Protein AF-A0A5J4KIQ9-F1 (afdb_monomer_lite)

Structure (mmCIF, N/CA/C/O backbone):
data_AF-A0A5J4KIQ9-F1
#
_entry.id   AF-A0A5J4KIQ9-F1
#
loop_
_atom_site.group_PDB
_atom_site.id
_atom_site.type_symbol
_atom_site.label_atom_id
_atom_site.label_alt_id
_atom_site.label_comp_id
_atom_site.label_asym_id
_atom_site.label_entity_id
_atom_site.label_seq_id
_atom_site.pdbx_PDB_ins_code
_atom_site.Cartn_x
_atom_site.Cartn_y
_atom_site.Cartn_z
_atom_site.occupancy
_atom_site.B_iso_or_equiv
_atom_site.auth_seq_id
_atom_site.auth_comp_id
_atom_site.auth_asym_id
_atom_site.auth_atom_id
_atom_site.pdbx_PDB_model_num
ATOM 1 N N . MET A 1 1 ? -41.946 15.229 37.183 1.00 84.12 1 MET A N 1
ATOM 2 C CA . MET A 1 1 ? -40.620 15.189 36.494 1.00 84.12 1 MET A CA 1
ATOM 3 C C . MET A 1 1 ? -40.107 13.761 36.572 1.00 84.12 1 MET A C 1
ATOM 5 O O . MET A 1 1 ? -40.225 13.189 37.641 1.00 84.12 1 MET A O 1
ATOM 9 N N . LYS A 1 2 ? -39.546 13.168 35.511 1.00 91.12 2 LYS A N 1
ATOM 10 C CA . LYS A 1 2 ? -39.027 11.784 35.574 1.00 91.12 2 LYS A CA 1
ATOM 11 C C . LYS A 1 2 ? -37.637 11.713 36.216 1.00 91.12 2 LYS A C 1
ATOM 13 O O . LYS A 1 2 ? -36.861 12.665 36.116 1.00 91.12 2 LYS A O 1
ATOM 18 N N . CYS A 1 3 ? -37.327 10.590 36.864 1.00 92.12 3 CYS A N 1
ATOM 19 C CA . CYS A 1 3 ? -35.982 10.299 37.362 1.00 92.12 3 CYS A CA 1
ATOM 20 C C . CYS A 1 3 ? -34.958 10.337 36.213 1.00 92.12 3 CYS A C 1
ATOM 22 O O . CYS A 1 3 ? -35.217 9.820 35.131 1.00 92.12 3 CYS A O 1
ATOM 24 N N . GLN A 1 4 ? -33.776 10.921 36.439 1.00 93.25 4 GLN A N 1
ATOM 25 C CA . GLN A 1 4 ? -32.711 10.978 35.423 1.00 93.25 4 GLN A CA 1
ATOM 26 C C . GLN A 1 4 ? -31.968 9.647 35.215 1.00 93.25 4 GLN A C 1
ATOM 28 O O . GLN A 1 4 ? -31.085 9.571 34.362 1.00 93.25 4 GLN A O 1
ATOM 33 N N . TYR A 1 5 ? -32.272 8.607 35.994 1.00 93.88 5 TYR A N 1
ATOM 34 C CA . TYR A 1 5 ? -31.762 7.267 35.721 1.00 93.88 5 TYR A CA 1
ATOM 35 C C . TYR A 1 5 ? -32.645 6.600 34.660 1.00 93.88 5 TYR A C 1
ATOM 37 O O . TYR A 1 5 ? -33.825 6.376 34.910 1.00 93.88 5 TYR A O 1
ATOM 45 N N . SER A 1 6 ? -32.076 6.281 33.493 1.00 89.38 6 SER A 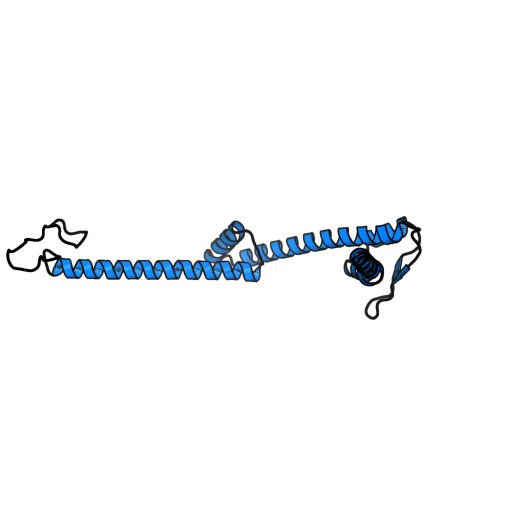N 1
ATOM 46 C CA . SER A 1 6 ? -32.811 5.829 32.298 1.00 89.38 6 SER A CA 1
ATOM 47 C C . SER A 1 6 ? -33.620 4.542 32.483 1.00 89.38 6 SER A C 1
ATOM 49 O O . SER A 1 6 ? -34.586 4.331 31.757 1.00 89.38 6 SER A O 1
ATOM 51 N N . LEU A 1 7 ? -33.254 3.701 33.454 1.00 91.88 7 LEU A N 1
ATOM 52 C CA . LEU A 1 7 ? -33.955 2.450 33.766 1.00 91.88 7 LEU A CA 1
ATOM 53 C C . LEU A 1 7 ? -34.985 2.596 34.898 1.00 91.88 7 LEU A C 1
ATOM 55 O O . LEU A 1 7 ? -35.633 1.619 35.263 1.00 91.88 7 LEU A O 1
ATOM 59 N N . CYS A 1 8 ? -35.143 3.790 35.479 1.00 92.88 8 CYS A N 1
ATOM 60 C CA . CYS A 1 8 ? -36.108 4.033 36.546 1.00 92.88 8 CYS A CA 1
ATOM 61 C C . CYS A 1 8 ? -37.388 4.673 35.987 1.00 92.88 8 CYS A C 1
ATOM 63 O O . CYS A 1 8 ? -37.329 5.808 35.508 1.00 92.88 8 CYS A O 1
ATOM 65 N N . PRO A 1 9 ? -38.553 4.008 36.090 1.00 92.06 9 PRO A N 1
ATOM 66 C CA . PRO A 1 9 ? -39.816 4.579 35.628 1.00 92.06 9 PRO A CA 1
ATOM 67 C C . PRO A 1 9 ? -40.387 5.632 36.592 1.00 92.06 9 PRO A C 1
ATOM 69 O O . PRO A 1 9 ? -41.329 6.333 36.231 1.00 92.06 9 PRO A O 1
ATOM 72 N N . ASN A 1 10 ? -39.836 5.752 37.806 1.00 93.25 10 ASN A N 1
ATOM 73 C CA . ASN A 1 10 ? -40.408 6.588 38.858 1.00 93.25 10 ASN A CA 1
ATOM 74 C 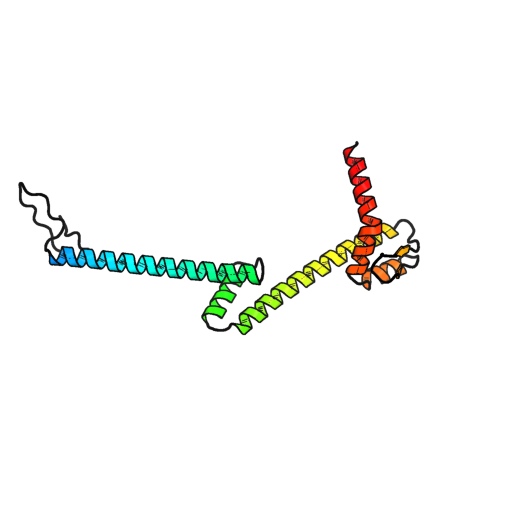C . ASN A 1 10 ? -40.282 8.084 38.556 1.00 93.25 10 ASN A C 1
ATOM 76 O O . ASN A 1 10 ? -39.281 8.575 38.016 1.00 93.25 10 ASN A O 1
ATOM 80 N N . GLU A 1 11 ? -41.285 8.830 39.006 1.00 90.19 11 GLU A N 1
ATOM 81 C CA . GLU A 1 11 ? -41.244 10.282 39.021 1.00 90.19 11 GLU A CA 1
ATOM 82 C C . GLU A 1 11 ? -40.505 10.814 40.251 1.00 90.19 11 GLU A C 1
ATOM 84 O O . GLU A 1 11 ? -40.380 10.160 41.286 1.00 90.19 11 GLU A O 1
ATOM 89 N N . VAL A 1 12 ? -39.962 12.016 40.112 1.00 89.75 12 VAL A N 1
ATOM 90 C CA . VAL A 1 12 ? -39.336 12.763 41.190 1.00 89.75 12 VAL A CA 1
ATOM 91 C C . VAL A 1 12 ? -40.358 13.734 41.756 1.00 89.75 12 VAL A C 1
ATOM 93 O O . VAL A 1 12 ? -40.835 14.623 41.045 1.00 89.75 12 VAL A O 1
ATOM 96 N N . GLU A 1 13 ? -40.658 13.570 43.040 1.00 85.25 13 GLU A N 1
ATOM 97 C CA . GLU A 1 13 ? -41.506 14.486 43.795 1.00 85.25 13 GLU A CA 1
ATOM 98 C C . GLU A 1 13 ? -40.849 15.869 43.905 1.00 85.25 13 GLU A C 1
ATOM 100 O O . GLU A 1 13 ? -39.661 16.001 44.224 1.00 85.25 13 GLU A O 1
ATOM 105 N N . ILE A 1 14 ? -41.633 16.913 43.633 1.00 82.44 14 ILE A N 1
ATOM 106 C CA . ILE A 1 14 ? -41.204 18.308 43.737 1.00 82.44 14 ILE A CA 1
ATOM 107 C C . ILE A 1 14 ? -41.793 18.872 45.028 1.00 82.44 14 ILE A C 1
ATOM 109 O O . ILE A 1 14 ? -42.986 19.150 45.101 1.00 82.44 14 ILE A O 1
ATOM 113 N N . GLN A 1 15 ? -40.953 19.051 46.045 1.00 80.12 15 GLN A N 1
ATOM 114 C CA . GLN A 1 15 ? -41.334 19.765 47.263 1.00 80.12 15 GLN A CA 1
ATOM 115 C C . GLN A 1 15 ? -41.171 21.277 47.044 1.00 80.12 15 GLN A C 1
ATOM 117 O O . GLN A 1 15 ? -40.107 21.739 46.621 1.00 80.12 15 GLN A O 1
ATOM 122 N N . SER A 1 16 ? -42.224 22.055 47.314 1.00 80.88 16 SER A N 1
ATOM 123 C CA . SER A 1 16 ? -42.223 23.516 47.169 1.00 80.88 16 SER A CA 1
ATOM 124 C C . SER A 1 16 ? -41.182 24.167 48.086 1.00 80.88 16 SER A C 1
ATOM 126 O O . SER A 1 16 ? -41.120 23.841 49.267 1.00 80.88 16 SER A O 1
ATOM 128 N N . GLY A 1 17 ? -40.382 25.096 47.556 1.00 85.62 17 GLY A N 1
ATOM 129 C CA . GLY A 1 17 ? -39.335 25.799 48.315 1.00 85.62 17 GLY A CA 1
ATOM 130 C C . GLY A 1 17 ? -37.965 25.105 48.340 1.00 85.62 17 GLY A C 1
ATOM 131 O O . GLY A 1 17 ? -36.999 25.698 48.813 1.00 85.62 17 GLY A O 1
ATOM 132 N N . HIS A 1 18 ? -37.839 23.898 47.774 1.00 82.50 18 HIS A N 1
ATOM 133 C CA . HIS A 1 18 ? -36.568 23.177 47.660 1.00 82.50 18 HIS A CA 1
ATOM 134 C C . HIS A 1 18 ? -36.108 23.033 46.204 1.00 82.50 18 HIS A C 1
ATOM 136 O O . HIS A 1 18 ? -36.903 23.031 45.264 1.00 82.50 18 HIS A O 1
ATOM 142 N N . ARG A 1 19 ? -34.791 22.876 46.001 1.00 84.88 19 ARG A N 1
ATOM 143 C CA . ARG A 1 19 ? -34.229 22.566 44.678 1.00 84.88 19 ARG A CA 1
ATOM 144 C C . ARG A 1 19 ? -34.808 21.229 44.182 1.00 84.88 19 ARG A C 1
ATOM 146 O O . ARG A 1 19 ? -34.673 20.235 44.899 1.00 84.88 19 ARG A O 1
ATOM 153 N N . PRO A 1 20 ? -35.353 21.158 42.951 1.00 85.44 20 PRO A N 1
ATOM 154 C CA . PRO A 1 20 ? -35.857 19.908 42.394 1.00 85.44 20 PRO A CA 1
ATOM 155 C C . PRO A 1 20 ? -34.779 18.821 42.408 1.00 85.44 20 PRO A C 1
ATOM 157 O O . PRO A 1 20 ? -33.650 19.034 41.943 1.00 85.44 20 PRO A O 1
ATOM 160 N N . ARG A 1 21 ? -35.112 17.646 42.948 1.00 88.81 21 ARG A N 1
ATOM 161 C CA . ARG A 1 21 ? -34.210 16.491 42.913 1.00 88.81 21 ARG A CA 1
ATOM 162 C C . ARG A 1 21 ? -34.118 15.978 41.472 1.00 88.81 21 ARG A C 1
ATOM 164 O O . ARG A 1 21 ? -35.055 16.076 40.691 1.00 88.81 21 ARG A O 1
ATOM 171 N N . LYS A 1 22 ? -32.958 15.429 41.110 1.00 92.31 22 LYS A N 1
ATOM 172 C CA . LYS A 1 22 ? -32.730 14.814 39.788 1.00 92.31 22 LYS A CA 1
ATOM 173 C C . LYS A 1 22 ? -33.046 13.314 39.766 1.00 92.31 22 LYS A C 1
ATOM 175 O O . LYS A 1 22 ? -33.244 12.740 38.702 1.00 92.31 22 LYS A O 1
ATOM 180 N N . TYR A 1 23 ? -33.077 12.682 40.938 1.00 94.75 23 TYR A N 1
ATOM 181 C CA . TYR A 1 23 ? -33.264 11.243 41.104 1.00 94.75 23 TYR A CA 1
ATOM 182 C C . TYR A 1 23 ? -34.272 10.986 42.221 1.00 94.75 23 TYR A C 1
ATOM 184 O O . TYR A 1 23 ? -34.278 11.721 43.212 1.00 94.75 23 TYR A O 1
ATOM 192 N N . CYS A 1 24 ? -35.084 9.939 42.076 1.00 92.00 24 CYS A N 1
ATOM 193 C CA . CYS A 1 24 ? -36.079 9.555 43.080 1.00 92.00 24 CYS A CA 1
ATOM 194 C C . CYS A 1 24 ? -35.443 8.940 44.344 1.00 92.00 24 CYS A C 1
ATOM 196 O O . CYS A 1 24 ? -36.022 9.013 45.420 1.00 92.00 24 CYS A O 1
ATOM 198 N N . SER A 1 25 ? -34.235 8.369 44.245 1.00 93.25 25 SER A N 1
ATOM 199 C CA . SER A 1 25 ? -33.499 7.782 45.375 1.00 93.25 25 SER A CA 1
ATOM 200 C C . SER A 1 25 ? -31.982 7.925 45.219 1.00 93.25 25 SER A C 1
ATOM 202 O O . SER A 1 25 ? -31.480 8.176 44.118 1.00 93.25 25 SER A O 1
ATOM 204 N N . ASP A 1 26 ? -31.237 7.748 46.317 1.00 94.69 26 ASP A N 1
ATOM 205 C CA . ASP A 1 26 ? -29.767 7.723 46.266 1.00 94.69 26 ASP A CA 1
ATOM 206 C C . ASP A 1 26 ? -29.250 6.514 45.466 1.00 94.69 26 ASP A C 1
ATOM 208 O O . ASP A 1 26 ? -28.321 6.647 44.676 1.00 94.69 26 ASP A O 1
ATOM 212 N N . SER A 1 27 ? -29.944 5.373 45.530 1.00 94.38 27 SER A N 1
ATOM 213 C CA . SER A 1 27 ? -29.659 4.217 44.669 1.00 94.38 27 SER A CA 1
ATOM 214 C C . SER A 1 27 ? -29.757 4.567 43.175 1.00 94.38 27 SER A C 1
ATOM 216 O O . SER A 1 27 ? -28.847 4.248 42.411 1.00 94.38 27 SER A O 1
ATOM 218 N N . CYS A 1 28 ? -30.785 5.317 42.750 1.00 94.50 28 CYS A N 1
ATOM 219 C CA . CYS A 1 28 ? -30.891 5.786 41.360 1.00 94.50 28 CYS A CA 1
ATOM 220 C C . CYS A 1 28 ? -29.755 6.740 40.970 1.00 94.50 28 CYS A C 1
ATOM 222 O O . CYS A 1 28 ? -29.285 6.697 39.835 1.00 94.50 28 CYS A O 1
ATOM 224 N N . LYS A 1 29 ? -29.287 7.582 41.899 1.00 94.69 29 LYS A N 1
ATOM 225 C CA . LYS A 1 29 ? -28.127 8.458 41.677 1.00 94.69 29 LYS A CA 1
ATOM 226 C C . LYS A 1 29 ? -26.845 7.640 41.479 1.00 94.69 29 LYS A C 1
ATOM 228 O O . LYS A 1 29 ? -26.102 7.918 40.539 1.00 94.69 29 LYS A O 1
ATOM 233 N N . GLN A 1 30 ? -26.602 6.638 42.326 1.00 95.56 30 GLN A N 1
ATOM 234 C CA . GLN A 1 30 ? -25.429 5.760 42.235 1.00 95.56 30 GLN A CA 1
ATOM 235 C C . GLN A 1 30 ? -25.455 4.903 40.964 1.00 95.56 30 GLN A C 1
ATOM 237 O O . GLN A 1 30 ? -24.453 4.823 40.259 1.00 95.56 30 GLN A O 1
ATOM 242 N N . ASN A 1 31 ? -26.606 4.325 40.612 1.00 95.38 31 ASN A N 1
ATOM 243 C CA . ASN A 1 31 ? -26.741 3.521 39.397 1.00 95.38 31 ASN A CA 1
ATOM 244 C C . ASN A 1 31 ? -26.601 4.368 38.128 1.00 95.38 31 ASN A C 1
ATOM 246 O O . ASN A 1 31 ? -25.927 3.950 37.192 1.00 95.38 31 ASN A O 1
ATOM 250 N N . ALA A 1 32 ? -27.164 5.581 38.103 1.00 93.94 32 ALA A N 1
ATOM 251 C CA . ALA A 1 32 ? -26.955 6.506 36.991 1.00 93.94 32 ALA A CA 1
ATOM 252 C C . ALA A 1 32 ? -25.484 6.923 36.854 1.00 93.94 32 ALA A C 1
ATOM 254 O O . ALA A 1 32 ? -25.008 7.111 35.738 1.00 93.94 32 ALA A O 1
ATOM 255 N N . TYR A 1 33 ? -24.764 7.072 37.968 1.00 94.38 33 TYR A N 1
ATOM 256 C CA . TYR A 1 33 ? -23.330 7.344 37.948 1.00 94.38 33 TYR A CA 1
ATOM 257 C C . TYR A 1 33 ? -22.532 6.152 37.401 1.00 94.38 33 TYR A C 1
ATOM 259 O O . TYR A 1 33 ? -21.745 6.339 36.478 1.00 94.38 33 TYR A O 1
ATOM 267 N N . ARG A 1 34 ? -22.792 4.928 37.885 1.00 94.81 34 ARG A N 1
ATOM 268 C CA . ARG A 1 34 ? -22.160 3.696 37.373 1.00 94.81 34 ARG A CA 1
ATOM 269 C C . ARG A 1 34 ? -22.410 3.500 35.881 1.00 94.81 34 ARG A C 1
ATOM 271 O O . ARG A 1 34 ? -21.459 3.334 35.138 1.00 94.81 34 ARG A O 1
ATOM 278 N N . ALA A 1 35 ? -23.652 3.666 35.426 1.00 94.06 35 ALA A N 1
ATOM 279 C CA . ALA A 1 35 ? -23.992 3.553 34.009 1.00 94.06 35 ALA A CA 1
ATOM 280 C C . ALA A 1 35 ? -23.218 4.548 33.126 1.00 94.06 35 ALA A C 1
ATOM 282 O O . ALA A 1 35 ? -22.847 4.213 32.006 1.00 94.06 35 ALA A O 1
ATOM 283 N N . ARG A 1 36 ? -22.942 5.766 33.619 1.00 93.56 36 ARG A N 1
ATOM 284 C CA . ARG A 1 36 ? -22.095 6.732 32.896 1.00 93.56 36 ARG A CA 1
ATOM 285 C C . ARG A 1 36 ? -20.632 6.314 32.865 1.00 93.56 36 ARG A C 1
ATOM 287 O O . ARG A 1 36 ? -19.980 6.555 31.858 1.00 93.56 36 ARG A O 1
ATOM 294 N N . LEU A 1 37 ? -20.120 5.735 33.950 1.00 95.38 37 LEU A N 1
ATOM 295 C CA . LEU A 1 37 ? -18.754 5.217 33.982 1.00 95.38 37 LEU A CA 1
ATOM 296 C C . LEU A 1 37 ? -18.592 4.028 33.034 1.00 95.38 37 LEU A C 1
ATOM 298 O O . LEU A 1 37 ? -17.638 4.009 32.266 1.00 95.38 37 LEU A O 1
ATOM 302 N N . ASP A 1 38 ? -19.544 3.096 33.037 1.00 95.25 38 ASP A N 1
ATOM 303 C CA . ASP A 1 38 ? -19.535 1.936 32.142 1.00 95.25 38 ASP A CA 1
ATOM 304 C C . ASP A 1 38 ? -19.639 2.375 30.675 1.00 95.25 38 ASP A C 1
ATOM 306 O O . ASP A 1 38 ? -18.919 1.875 29.814 1.00 95.25 38 ASP A O 1
ATOM 310 N N . GLU A 1 39 ? -20.495 3.356 30.375 1.00 94.19 39 GLU A N 1
ATOM 311 C CA . GLU A 1 39 ? -20.591 3.942 29.037 1.00 94.19 39 GLU A CA 1
ATOM 312 C C . GLU A 1 39 ? -19.286 4.626 28.614 1.00 94.19 39 GLU A C 1
ATOM 314 O O . GLU A 1 39 ? -18.789 4.371 27.520 1.00 94.19 39 GLU A O 1
ATOM 319 N N . ALA A 1 40 ? -18.690 5.442 29.488 1.00 95.00 40 ALA A N 1
ATOM 320 C CA . ALA A 1 40 ? -17.415 6.095 29.210 1.00 95.00 40 ALA A CA 1
ATOM 321 C C . ALA A 1 40 ? -16.283 5.076 28.993 1.00 95.00 40 ALA A C 1
ATOM 323 O O . ALA A 1 40 ? -15.456 5.261 28.101 1.00 95.00 40 ALA A O 1
ATOM 324 N N . ALA A 1 41 ? -16.265 3.983 29.762 1.00 95.69 41 ALA A N 1
ATOM 325 C CA . ALA A 1 41 ? -15.301 2.901 29.596 1.00 95.69 41 ALA A CA 1
ATOM 326 C C . ALA A 1 41 ? -15.465 2.198 28.239 1.00 95.69 41 ALA A C 1
ATOM 328 O O . ALA A 1 41 ? -14.480 2.030 27.523 1.00 95.69 41 ALA A O 1
ATOM 329 N N . ARG A 1 42 ? -16.704 1.869 27.838 1.00 95.44 42 ARG A N 1
ATOM 330 C CA . ARG A 1 42 ? -16.995 1.278 26.519 1.00 95.44 42 ARG A CA 1
ATOM 331 C C . ARG A 1 42 ? -16.590 2.197 25.370 1.00 95.44 42 ARG A C 1
ATOM 333 O O . ARG A 1 42 ? -15.997 1.737 24.399 1.00 95.44 42 ARG A O 1
ATOM 340 N N . GLN A 1 43 ? -16.861 3.495 25.488 1.00 95.69 43 GLN A N 1
ATOM 341 C CA . GLN A 1 43 ? -16.455 4.480 24.483 1.00 95.69 43 GLN A CA 1
ATOM 342 C C . GLN A 1 43 ? -14.930 4.601 24.384 1.00 95.69 43 GLN A C 1
ATOM 344 O O . GLN A 1 43 ? -14.390 4.648 23.280 1.00 95.69 43 GLN A O 1
ATOM 349 N N . ALA A 1 44 ? -14.222 4.607 25.516 1.00 96.19 44 ALA A N 1
ATOM 350 C CA . ALA A 1 44 ? -12.762 4.630 25.526 1.00 96.19 44 ALA A CA 1
ATOM 351 C C . ALA A 1 44 ? -12.161 3.364 24.889 1.00 96.19 44 ALA A C 1
ATOM 353 O O . ALA A 1 44 ? -11.209 3.458 24.114 1.00 96.19 44 ALA A O 1
ATOM 354 N N . GLU A 1 45 ? -12.732 2.191 25.171 1.00 96.12 45 GLU A N 1
ATOM 355 C CA . GLU A 1 45 ? -12.306 0.923 24.573 1.00 96.12 45 GLU A CA 1
ATOM 356 C C . GLU A 1 45 ? -12.548 0.887 23.057 1.00 96.12 45 GLU A C 1
ATOM 358 O O . GLU A 1 45 ? -11.668 0.474 22.298 1.00 96.12 45 GLU A O 1
ATOM 363 N N . GLU A 1 46 ? -13.708 1.368 22.605 1.00 96.19 46 GLU A N 1
ATOM 364 C CA . GLU A 1 46 ? -14.053 1.478 21.188 1.00 96.19 46 GLU A CA 1
ATOM 365 C C . GLU A 1 46 ? -13.063 2.379 20.439 1.00 96.19 46 GLU A C 1
ATOM 367 O O . GLU A 1 46 ? -12.506 1.978 19.416 1.00 96.19 46 GLU A O 1
ATOM 372 N N . LEU A 1 47 ? -12.775 3.564 20.985 1.00 96.31 47 LEU A N 1
ATOM 373 C CA . LEU A 1 47 ? -11.798 4.491 20.411 1.00 96.31 47 LEU A CA 1
ATOM 374 C C . LEU A 1 47 ? -10.397 3.870 20.352 1.00 96.31 47 LEU A C 1
ATOM 376 O O . LEU A 1 47 ? -9.714 3.979 19.333 1.00 96.31 47 LEU A O 1
ATOM 380 N N . ALA A 1 48 ? -9.981 3.167 21.408 1.00 96.56 48 ALA A N 1
ATOM 381 C CA . ALA A 1 48 ? -8.705 2.459 21.422 1.00 96.56 48 ALA A CA 1
ATOM 382 C C . ALA A 1 48 ? -8.658 1.332 20.375 1.00 96.56 48 ALA A C 1
ATOM 384 O O . ALA A 1 48 ? -7.619 1.105 19.752 1.00 96.56 48 ALA A O 1
ATOM 385 N N . ARG A 1 49 ? -9.772 0.621 20.145 1.00 95.25 49 ARG A N 1
ATOM 386 C CA . ARG A 1 49 ? -9.867 -0.404 19.095 1.00 95.25 49 ARG A CA 1
ATOM 387 C C . ARG A 1 49 ? -9.732 0.210 17.704 1.00 95.25 49 ARG A C 1
ATOM 389 O O . ARG A 1 49 ? -8.912 -0.274 16.926 1.00 95.25 49 ARG A O 1
ATOM 396 N N . GLN A 1 50 ? -10.462 1.288 17.431 1.00 95.88 50 GLN A N 1
ATOM 397 C CA . GLN A 1 50 ? -10.408 1.997 16.150 1.00 95.88 50 GLN A CA 1
ATOM 398 C C . GLN A 1 50 ? -9.016 2.566 15.863 1.00 95.88 50 GLN A C 1
ATOM 400 O O . GLN A 1 50 ? -8.541 2.500 14.730 1.00 95.88 50 GLN A O 1
ATOM 405 N N . GLU A 1 51 ? -8.331 3.087 16.881 1.00 96.62 51 GLU A N 1
ATOM 406 C CA . GLU A 1 51 ? -6.971 3.597 16.721 1.00 96.62 51 GLU A CA 1
ATOM 407 C C . GLU A 1 51 ? -5.977 2.473 16.398 1.00 96.62 51 GLU A C 1
ATOM 409 O O . GLU A 1 51 ? -5.186 2.602 15.464 1.00 96.62 51 GLU A O 1
ATOM 414 N N . ARG A 1 52 ? -6.062 1.325 17.086 1.00 95.75 52 ARG A N 1
ATOM 415 C CA . ARG A 1 52 ? -5.229 0.150 16.765 1.00 95.75 52 ARG A CA 1
ATOM 416 C C . ARG A 1 52 ? -5.466 -0.356 15.346 1.00 95.75 52 ARG A C 1
ATOM 418 O O . ARG A 1 52 ? -4.516 -0.693 14.643 1.00 95.75 52 ARG A O 1
ATOM 425 N N . GLU A 1 53 ? -6.722 -0.407 14.919 1.00 96.06 53 GLU A N 1
ATOM 426 C CA . GLU A 1 53 ? -7.088 -0.787 13.557 1.00 96.06 53 GLU A CA 1
ATOM 427 C C . GLU A 1 53 ? -6.507 0.190 12.527 1.00 96.06 53 GLU A C 1
ATOM 429 O O . GLU A 1 53 ? -5.876 -0.233 11.555 1.00 96.06 53 GLU A O 1
ATOM 434 N N . ARG A 1 54 ? -6.645 1.498 12.767 1.00 95.88 54 ARG A N 1
ATOM 435 C CA . ARG A 1 54 ? -6.075 2.545 11.913 1.00 95.88 54 ARG A CA 1
ATOM 436 C C . ARG A 1 54 ? -4.561 2.403 11.787 1.00 95.88 54 ARG A C 1
ATOM 438 O O . ARG A 1 54 ? -4.046 2.446 10.671 1.00 95.88 54 ARG A O 1
ATOM 445 N N . GLN A 1 55 ? -3.862 2.199 12.901 1.00 96.62 55 GLN A N 1
ATOM 446 C CA . GLN A 1 55 ? -2.410 2.012 12.924 1.00 96.62 55 GLN A CA 1
ATOM 447 C C . GLN A 1 55 ? -1.986 0.748 12.172 1.00 96.62 55 GLN A C 1
ATOM 449 O O . GLN A 1 55 ? -1.062 0.796 11.362 1.00 96.62 55 GLN A O 1
ATOM 454 N N . ALA A 1 56 ? -2.693 -0.369 12.364 1.00 95.56 56 ALA A N 1
ATOM 455 C CA . ALA A 1 56 ? -2.411 -1.612 11.650 1.00 95.56 56 ALA A CA 1
ATOM 456 C C . ALA A 1 56 ? -2.592 -1.464 10.130 1.00 95.56 56 ALA A C 1
ATOM 458 O O . ALA A 1 56 ? -1.758 -1.935 9.357 1.00 95.56 56 ALA A O 1
ATOM 459 N N . LYS A 1 57 ? -3.648 -0.771 9.689 1.00 96.44 57 LYS A N 1
ATOM 460 C CA . LYS A 1 57 ? -3.877 -0.472 8.267 1.00 96.44 57 LYS A CA 1
ATOM 461 C C . LYS A 1 57 ? -2.836 0.501 7.708 1.00 96.44 57 LYS A C 1
ATOM 463 O O . LYS A 1 57 ? -2.394 0.331 6.576 1.00 96.44 57 LYS A O 1
ATOM 468 N N . ALA A 1 58 ? -2.422 1.502 8.487 1.00 95.81 58 ALA A N 1
ATOM 469 C CA . ALA A 1 58 ? -1.361 2.430 8.096 1.00 95.81 58 ALA A CA 1
ATOM 470 C C . ALA A 1 58 ? -0.017 1.712 7.910 1.00 95.81 58 ALA A C 1
ATOM 472 O O . ALA A 1 58 ? 0.669 1.957 6.923 1.00 95.81 58 ALA A O 1
ATOM 473 N N . PHE A 1 59 ? 0.309 0.769 8.795 1.00 96.00 59 PHE A N 1
ATOM 474 C CA . PHE A 1 59 ? 1.495 -0.071 8.663 1.00 96.00 59 PHE A CA 1
ATOM 475 C C . PHE A 1 59 ? 1.490 -0.873 7.351 1.00 96.00 59 PHE A C 1
ATOM 477 O O . PHE A 1 59 ? 2.484 -0.868 6.635 1.00 96.00 59 PHE A O 1
ATOM 484 N N . LEU A 1 60 ? 0.360 -1.489 6.979 1.00 96.75 60 LEU A N 1
ATOM 485 C CA . LEU A 1 60 ? 0.245 -2.224 5.708 1.00 96.75 60 LEU A CA 1
ATOM 486 C C . LEU A 1 60 ? 0.472 -1.323 4.482 1.00 96.75 60 LEU A C 1
ATOM 488 O O . LEU A 1 60 ? 1.097 -1.755 3.516 1.00 96.75 60 LEU A O 1
ATOM 492 N N . ARG A 1 61 ? -0.002 -0.070 4.522 1.00 95.81 61 ARG A N 1
ATOM 493 C CA . ARG A 1 61 ? 0.260 0.918 3.459 1.00 95.81 61 ARG A CA 1
ATOM 494 C C . ARG A 1 61 ? 1.721 1.346 3.408 1.00 95.81 61 ARG A C 1
ATOM 496 O O . ARG A 1 61 ? 2.257 1.593 2.337 1.00 95.81 61 ARG A O 1
ATOM 503 N N . GLN A 1 62 ? 2.367 1.463 4.561 1.00 95.62 62 GLN A N 1
ATOM 504 C CA . GLN A 1 62 ? 3.786 1.790 4.608 1.00 95.62 62 GLN A CA 1
ATOM 505 C C . GLN A 1 62 ? 4.636 0.649 4.037 1.00 95.62 62 GLN A C 1
ATOM 507 O O . GLN A 1 62 ? 5.604 0.910 3.332 1.00 95.62 62 GLN A O 1
ATOM 512 N N . GLU A 1 63 ? 4.275 -0.599 4.333 1.00 96.06 63 GLU A N 1
ATOM 513 C CA . GLU A 1 63 ? 5.045 -1.779 3.934 1.00 96.06 63 GLU A CA 1
ATOM 514 C C . GLU A 1 63 ? 4.878 -2.120 2.446 1.00 96.06 63 GLU A C 1
ATOM 516 O O . GLU A 1 63 ? 5.864 -2.387 1.766 1.00 96.06 63 GLU A O 1
ATOM 521 N N . TYR A 1 64 ? 3.648 -2.077 1.924 1.00 95.44 64 TYR A N 1
ATOM 522 C CA . TYR A 1 64 ? 3.332 -2.511 0.553 1.00 95.44 64 TYR A CA 1
ATOM 523 C C . TYR A 1 64 ? 2.972 -1.355 -0.396 1.00 95.44 64 TYR A C 1
ATOM 525 O O . TYR A 1 64 ? 2.529 -1.573 -1.527 1.00 95.44 64 TYR A O 1
ATOM 533 N N . GLY A 1 65 ? 3.156 -0.115 0.058 1.00 92.12 65 GLY A N 1
ATOM 534 C CA . GLY A 1 65 ? 2.848 1.097 -0.692 1.00 92.12 65 GLY A CA 1
ATOM 535 C C . GLY A 1 65 ? 1.354 1.424 -0.751 1.00 92.12 65 GLY A C 1
ATOM 536 O O . GLY A 1 65 ? 0.537 0.961 0.049 1.00 92.12 65 GLY A O 1
ATOM 537 N N . ASP A 1 66 ? 0.984 2.260 -1.722 1.00 89.69 66 ASP A N 1
ATOM 538 C CA . ASP A 1 66 ? -0.379 2.786 -1.839 1.00 89.69 66 ASP A CA 1
ATOM 539 C C . ASP A 1 66 ? -1.332 1.746 -2.454 1.00 89.69 66 ASP A C 1
ATOM 541 O O . ASP A 1 66 ? -1.593 1.708 -3.662 1.00 89.69 66 ASP A O 1
ATOM 545 N N . LEU A 1 67 ? -1.750 0.784 -1.637 1.00 92.94 67 LEU A N 1
ATOM 546 C CA . LEU A 1 67 ? -2.727 -0.239 -1.997 1.00 92.94 67 LEU A CA 1
ATOM 547 C C . LEU A 1 67 ? -4.152 0.326 -1.954 1.00 92.94 67 LEU A C 1
ATOM 549 O O . LEU A 1 67 ? -4.468 1.219 -1.166 1.00 92.94 67 LEU A O 1
ATOM 553 N N . LEU A 1 68 ? -5.039 -0.257 -2.765 1.00 94.31 68 LEU A N 1
ATOM 554 C CA . LEU A 1 68 ? -6.457 0.097 -2.748 1.00 94.31 68 LEU A CA 1
ATOM 555 C C . LEU A 1 68 ? -7.063 -0.147 -1.351 1.00 94.31 68 LEU A C 1
ATOM 557 O O . LEU A 1 68 ? -6.665 -1.105 -0.676 1.00 94.31 68 LEU A O 1
ATOM 561 N N . PRO A 1 69 ? -8.048 0.665 -0.919 1.00 95.00 69 PRO A N 1
ATOM 562 C CA . PRO A 1 69 ? -8.679 0.517 0.393 1.00 95.00 69 PRO A CA 1
ATOM 563 C C . PRO A 1 69 ? -9.185 -0.903 0.674 1.00 95.00 69 PRO A C 1
ATOM 565 O O . PRO A 1 69 ? -8.897 -1.447 1.738 1.00 95.00 69 PRO A O 1
ATOM 568 N N . ASP A 1 70 ? -9.842 -1.529 -0.303 1.00 96.62 70 ASP A N 1
ATOM 569 C CA . ASP A 1 70 ? -10.397 -2.881 -0.167 1.00 96.62 70 ASP A CA 1
ATOM 570 C C . ASP A 1 70 ? -9.304 -3.949 -0.026 1.00 96.62 70 ASP A C 1
ATOM 572 O O . ASP A 1 70 ? -9.458 -4.924 0.708 1.00 96.62 70 ASP A O 1
ATOM 576 N N . THR A 1 71 ? -8.156 -3.753 -0.681 1.00 96.06 71 THR A N 1
ATOM 577 C CA . THR A 1 71 ? -6.998 -4.643 -0.534 1.00 96.06 71 THR A CA 1
ATOM 578 C C . THR A 1 71 ? -6.404 -4.532 0.866 1.00 96.06 71 THR A C 1
ATOM 580 O O . THR A 1 71 ? -6.096 -5.549 1.481 1.00 96.06 71 THR A O 1
ATOM 583 N N . ILE A 1 72 ? -6.278 -3.314 1.401 1.00 97.50 72 ILE A N 1
ATOM 584 C CA . ILE A 1 72 ? -5.817 -3.100 2.780 1.00 97.50 72 ILE A CA 1
ATOM 585 C C . ILE A 1 72 ? -6.775 -3.743 3.782 1.00 97.50 72 ILE A C 1
ATOM 587 O O . ILE A 1 72 ? -6.317 -4.353 4.747 1.00 97.50 72 ILE A O 1
ATOM 591 N N . GLU A 1 73 ? -8.083 -3.638 3.548 1.00 97.38 73 GLU A N 1
ATOM 592 C CA . GLU A 1 73 ? -9.095 -4.269 4.392 1.00 97.38 73 GLU A CA 1
ATOM 593 C C . GLU A 1 73 ? -8.951 -5.794 4.403 1.00 97.38 73 GLU A C 1
ATOM 595 O O . GLU A 1 73 ? -8.856 -6.400 5.472 1.00 97.38 73 GLU A O 1
ATOM 600 N N . LEU A 1 74 ? -8.832 -6.412 3.226 1.00 97.44 74 LEU A N 1
ATOM 601 C CA . LEU A 1 74 ? -8.609 -7.851 3.099 1.00 97.44 74 LEU A CA 1
ATOM 602 C C . LEU A 1 74 ? -7.336 -8.298 3.835 1.00 97.44 74 LEU A C 1
ATOM 604 O O . LEU A 1 74 ? -7.368 -9.246 4.621 1.00 97.44 74 LEU A O 1
ATOM 608 N N . LEU A 1 75 ? -6.212 -7.610 3.610 1.00 97.56 75 LEU A N 1
ATOM 609 C CA . LEU A 1 75 ? -4.938 -7.936 4.259 1.00 97.56 75 LEU A CA 1
ATOM 610 C C . LEU A 1 75 ? -5.014 -7.759 5.780 1.00 97.56 75 LEU A C 1
ATOM 612 O O . LEU A 1 75 ? -4.465 -8.572 6.528 1.00 97.56 75 LEU A O 1
ATOM 616 N N . TYR A 1 76 ? -5.721 -6.731 6.250 1.00 97.50 76 TYR A N 1
ATOM 617 C CA . TYR A 1 76 ? -5.971 -6.518 7.670 1.00 97.50 76 TYR A CA 1
ATOM 618 C C . TYR A 1 76 ? -6.764 -7.684 8.278 1.00 97.50 76 TYR A C 1
ATOM 620 O O . TYR A 1 76 ? -6.319 -8.257 9.274 1.00 97.50 76 TYR A O 1
ATOM 628 N N . GLN A 1 77 ? -7.873 -8.098 7.659 1.00 97.62 77 GLN A N 1
ATOM 629 C CA . GLN A 1 77 ? -8.703 -9.214 8.135 1.00 97.62 77 GLN A CA 1
ATOM 630 C C . GLN A 1 77 ? -7.942 -10.548 8.150 1.00 97.62 77 GLN A C 1
ATOM 632 O O . GLN A 1 77 ? -8.023 -11.309 9.121 1.00 97.62 77 GLN A O 1
ATOM 637 N N . LEU A 1 78 ? -7.139 -10.814 7.115 1.00 97.44 78 LEU A N 1
ATOM 638 C CA . LEU A 1 78 ? -6.273 -11.995 7.055 1.00 97.44 78 LEU A CA 1
ATOM 639 C C . LEU A 1 78 ? -5.241 -11.994 8.187 1.00 97.44 78 LEU A C 1
ATOM 641 O O . LEU A 1 78 ? -5.020 -13.023 8.829 1.00 97.44 78 LEU A O 1
ATOM 645 N N . ARG A 1 79 ? -4.645 -10.833 8.482 1.00 96.50 79 ARG A N 1
ATOM 646 C CA . ARG A 1 79 ? -3.693 -10.678 9.585 1.00 96.50 79 ARG A CA 1
ATOM 647 C C . ARG A 1 79 ? -4.357 -10.887 10.946 1.00 96.50 79 ARG A C 1
ATOM 649 O O . ARG A 1 79 ? -3.785 -11.583 11.780 1.00 96.50 79 ARG A O 1
ATOM 656 N N . GLN A 1 80 ? -5.562 -10.346 11.156 1.00 96.12 80 GLN A N 1
ATOM 657 C CA . GLN A 1 80 ? -6.346 -10.575 12.381 1.00 96.12 80 GLN A CA 1
ATOM 658 C C . GLN A 1 80 ? -6.689 -12.060 12.577 1.00 96.12 80 GLN A C 1
ATOM 660 O O . GLN A 1 80 ? -6.722 -12.540 13.705 1.00 96.12 80 GLN A O 1
ATOM 665 N N . SER A 1 81 ? -6.868 -12.801 11.481 1.00 97.06 81 SER A N 1
ATOM 666 C CA . SER A 1 81 ? -7.121 -14.250 11.491 1.00 97.06 81 SER A CA 1
ATOM 667 C C . SER A 1 81 ? -5.852 -15.101 11.675 1.00 97.06 81 SER A C 1
ATOM 669 O O . SER A 1 81 ? -5.926 -16.326 11.709 1.00 97.06 81 SER A O 1
ATOM 671 N N . GLY A 1 82 ? -4.674 -14.474 11.793 1.00 96.75 82 GLY A N 1
ATOM 672 C CA . GLY A 1 82 ? -3.391 -15.152 12.001 1.00 96.75 82 GLY A CA 1
ATOM 673 C C . GLY A 1 82 ? -2.657 -15.569 10.720 1.00 96.75 82 GLY A C 1
ATOM 674 O O . GLY A 1 82 ? -1.619 -16.226 10.796 1.00 96.75 82 GLY A O 1
ATOM 675 N N . HIS A 1 83 ? -3.132 -15.175 9.535 1.00 97.69 83 HIS A N 1
ATOM 676 C CA . HIS A 1 83 ? -2.544 -15.561 8.246 1.00 97.69 83 HIS A CA 1
ATOM 677 C C . HIS A 1 83 ? -1.382 -14.649 7.807 1.00 97.69 83 HIS A C 1
ATOM 679 O O . HIS A 1 83 ? -1.379 -14.112 6.700 1.00 97.69 83 HIS A O 1
ATOM 685 N N . TYR A 1 84 ? -0.365 -14.484 8.657 1.00 96.12 84 TYR A N 1
ATOM 686 C CA . TYR A 1 84 ? 0.753 -13.555 8.418 1.00 96.12 84 TYR A CA 1
ATOM 687 C C . TYR A 1 84 ? 1.539 -13.841 7.125 1.00 96.12 84 TYR A C 1
ATOM 689 O O . TYR A 1 84 ? 1.783 -12.927 6.340 1.00 96.12 84 TYR A O 1
ATOM 697 N N . ASN A 1 85 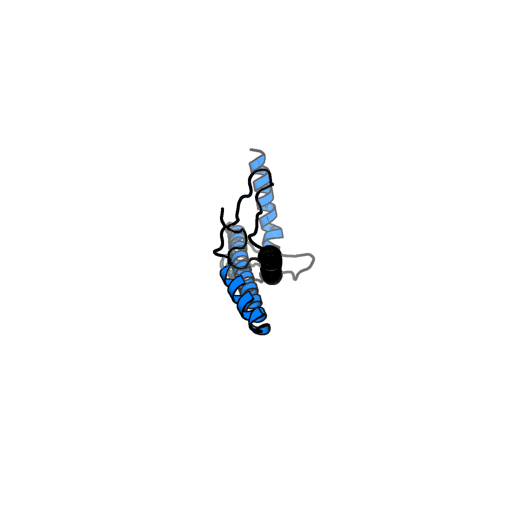? 1.879 -15.106 6.859 1.00 97.31 85 ASN A N 1
ATOM 698 C CA . ASN A 1 85 ? 2.655 -15.486 5.668 1.00 97.31 85 ASN A CA 1
ATOM 699 C C . ASN A 1 85 ? 1.894 -15.218 4.362 1.00 97.31 85 ASN A C 1
ATOM 701 O O . ASN A 1 85 ? 2.487 -14.838 3.351 1.00 97.31 85 ASN A O 1
ATOM 705 N N . LEU A 1 86 ? 0.572 -15.409 4.386 1.00 97.00 86 LEU A N 1
ATOM 706 C CA . LEU A 1 86 ? -0.286 -15.146 3.235 1.00 97.00 86 LEU A CA 1
ATOM 707 C C . LEU A 1 86 ? -0.363 -13.643 2.951 1.00 97.00 86 LEU A C 1
ATOM 709 O O . LEU A 1 86 ? -0.231 -13.241 1.800 1.00 97.00 86 LEU A O 1
ATOM 713 N N . VAL A 1 87 ? -0.510 -12.820 3.995 1.00 97.75 87 VAL A N 1
ATOM 714 C CA . VAL A 1 87 ? -0.486 -11.354 3.874 1.00 97.75 87 VAL A CA 1
ATOM 715 C C . VAL A 1 87 ? 0.815 -10.883 3.230 1.00 97.75 87 VAL A C 1
ATOM 717 O O . VAL A 1 87 ? 0.761 -10.122 2.268 1.00 97.75 87 VAL A O 1
ATOM 720 N N . GLN A 1 88 ? 1.962 -11.392 3.690 1.00 97.25 88 GLN A N 1
ATOM 721 C CA . GLN A 1 88 ? 3.263 -11.057 3.104 1.00 97.25 88 GLN A CA 1
ATOM 722 C C . GLN A 1 88 ? 3.359 -11.483 1.638 1.00 97.25 88 GLN A C 1
ATOM 724 O O . GLN A 1 88 ? 3.781 -10.699 0.795 1.00 97.25 88 GLN A O 1
ATOM 729 N N . SER A 1 89 ? 2.936 -12.708 1.320 1.00 97.06 89 SER A N 1
ATOM 730 C CA . SER A 1 89 ? 3.007 -13.241 -0.044 1.00 97.06 89 SER A CA 1
ATOM 731 C C . SER A 1 89 ? 2.147 -12.431 -1.017 1.00 97.06 89 SER A C 1
ATOM 733 O O . SER A 1 89 ? 2.604 -12.095 -2.106 1.00 97.06 89 SER A O 1
ATOM 735 N N . ILE A 1 90 ? 0.926 -12.064 -0.615 1.00 96.94 90 ILE A N 1
ATOM 736 C CA . ILE A 1 90 ? 0.041 -11.215 -1.423 1.00 96.94 90 ILE A CA 1
ATOM 737 C C . ILE A 1 90 ? 0.624 -9.804 -1.551 1.00 96.94 90 ILE A C 1
ATOM 739 O O . ILE A 1 90 ? 0.682 -9.274 -2.659 1.00 96.94 90 ILE A O 1
ATOM 743 N N . GLY A 1 91 ? 1.075 -9.207 -0.443 1.00 96.38 91 GLY A N 1
ATOM 744 C CA . GLY A 1 91 ? 1.658 -7.865 -0.432 1.00 96.38 91 GLY A CA 1
ATOM 745 C C . GLY A 1 91 ? 2.838 -7.745 -1.395 1.00 96.38 91 GLY A C 1
ATOM 746 O O . GLY A 1 91 ? 2.824 -6.899 -2.288 1.00 96.38 91 GLY A O 1
ATOM 747 N N . TRP A 1 92 ? 3.809 -8.655 -1.292 1.00 96.81 92 TRP A N 1
ATOM 748 C CA . TRP A 1 92 ? 4.977 -8.666 -2.173 1.00 96.81 92 TRP A CA 1
ATOM 749 C C . TRP A 1 92 ? 4.643 -8.999 -3.626 1.00 96.81 92 TRP A C 1
ATOM 751 O O . TRP A 1 92 ? 5.233 -8.404 -4.524 1.00 96.81 92 TRP A O 1
ATOM 761 N N . ALA A 1 93 ? 3.676 -9.885 -3.883 1.00 96.31 93 ALA A N 1
ATOM 762 C CA . ALA A 1 93 ? 3.235 -10.166 -5.248 1.00 96.31 93 ALA A CA 1
ATOM 763 C C . ALA A 1 93 ? 2.644 -8.920 -5.927 1.00 96.31 93 ALA A C 1
ATOM 765 O O . ALA A 1 93 ? 2.929 -8.662 -7.096 1.00 96.31 93 ALA A O 1
ATOM 766 N N . ILE A 1 94 ? 1.864 -8.115 -5.196 1.00 94.62 94 ILE A N 1
ATOM 767 C CA . ILE A 1 94 ? 1.304 -6.864 -5.725 1.00 94.62 94 ILE A CA 1
ATOM 768 C C . ILE A 1 94 ? 2.411 -5.843 -6.007 1.00 94.62 94 ILE A C 1
ATOM 770 O O . ILE A 1 94 ? 2.386 -5.194 -7.054 1.00 94.62 94 ILE A O 1
ATOM 774 N N . VAL A 1 95 ? 3.378 -5.699 -5.094 1.00 94.62 95 VAL A N 1
ATOM 775 C CA . VAL A 1 95 ? 4.523 -4.792 -5.279 1.00 94.62 95 VAL A CA 1
ATOM 776 C C . VAL A 1 95 ? 5.327 -5.193 -6.516 1.00 94.62 95 VAL A C 1
ATOM 778 O O . VAL A 1 95 ? 5.517 -4.368 -7.407 1.00 94.62 95 VAL A O 1
ATOM 781 N N . ALA A 1 96 ? 5.699 -6.469 -6.626 1.00 93.38 96 ALA A N 1
ATOM 782 C CA . ALA A 1 96 ? 6.462 -6.984 -7.759 1.00 93.38 96 ALA A CA 1
ATOM 783 C C . ALA A 1 96 ? 5.726 -6.791 -9.096 1.00 93.38 96 ALA A C 1
ATOM 785 O O . ALA A 1 96 ? 6.334 -6.430 -10.103 1.00 93.38 96 ALA A O 1
ATOM 786 N N . GLU A 1 97 ? 4.404 -6.983 -9.121 1.00 92.56 97 GLU A N 1
ATOM 787 C CA . GLU A 1 97 ? 3.608 -6.768 -10.330 1.00 92.56 97 GLU A CA 1
ATOM 788 C C . GLU A 1 97 ? 3.575 -5.289 -10.741 1.00 92.56 97 GLU A C 1
ATOM 790 O O . GLU A 1 97 ? 3.723 -4.965 -11.920 1.00 92.56 97 GLU A O 1
ATOM 795 N N . ARG A 1 98 ? 3.439 -4.371 -9.776 1.00 90.31 98 ARG A N 1
ATOM 796 C CA . ARG A 1 98 ? 3.487 -2.924 -10.040 1.00 90.31 98 ARG A CA 1
ATOM 797 C C . ARG A 1 98 ? 4.845 -2.491 -10.578 1.00 90.31 98 ARG A C 1
ATOM 799 O O . ARG A 1 98 ? 4.901 -1.727 -11.545 1.00 90.31 98 ARG A O 1
ATOM 806 N N . GLU A 1 99 ? 5.924 -2.984 -9.982 1.00 90.38 99 GLU A N 1
ATOM 807 C CA . GLU A 1 99 ? 7.283 -2.733 -10.461 1.00 90.38 99 GLU A CA 1
ATOM 808 C C . GLU A 1 99 ? 7.447 -3.255 -11.887 1.00 90.38 99 GLU A C 1
ATOM 810 O O . GLU A 1 99 ? 7.889 -2.516 -12.765 1.00 90.38 99 GLU A O 1
ATOM 815 N N . ARG A 1 100 ? 6.985 -4.479 -12.169 1.00 89.38 100 ARG A N 1
ATOM 816 C CA . ARG A 1 100 ? 7.023 -5.066 -13.513 1.00 89.38 100 ARG A CA 1
ATOM 817 C C . ARG A 1 100 ? 6.300 -4.205 -14.547 1.00 89.38 100 ARG A C 1
ATOM 819 O O . ARG A 1 100 ? 6.851 -3.958 -15.619 1.00 89.38 100 ARG A O 1
ATOM 826 N N . VAL A 1 101 ? 5.091 -3.731 -14.238 1.00 90.94 101 VAL A N 1
ATOM 827 C CA . VAL A 1 101 ? 4.324 -2.846 -15.131 1.00 90.94 101 VAL A CA 1
ATOM 828 C C . VAL A 1 101 ? 5.056 -1.523 -15.350 1.00 90.94 101 VAL A C 1
ATOM 830 O O . VAL A 1 101 ? 5.174 -1.072 -16.489 1.00 90.94 101 VAL A O 1
ATOM 833 N N . THR A 1 102 ? 5.598 -0.930 -14.287 1.00 90.31 102 THR A N 1
ATOM 834 C CA . THR A 1 102 ? 6.345 0.334 -14.360 1.00 90.31 102 THR A CA 1
ATOM 835 C C . THR A 1 102 ? 7.596 0.183 -15.225 1.00 90.31 102 THR A C 1
ATOM 837 O O . THR A 1 102 ? 7.815 0.976 -16.139 1.00 90.31 102 THR A O 1
ATOM 840 N N . HIS A 1 103 ? 8.373 -0.883 -15.019 1.00 90.38 103 HIS A N 1
ATOM 841 C CA . HIS A 1 103 ? 9.544 -1.197 -15.835 1.00 90.38 103 HIS A CA 1
ATOM 842 C C . HIS A 1 103 ? 9.182 -1.458 -17.300 1.00 90.38 103 HIS A C 1
ATOM 844 O O . HIS A 1 103 ? 9.904 -1.019 -18.194 1.00 90.38 103 HIS A O 1
ATOM 850 N N . ALA A 1 104 ? 8.064 -2.138 -17.573 1.00 91.62 104 ALA A N 1
ATOM 851 C CA . ALA A 1 104 ? 7.599 -2.380 -18.937 1.00 91.62 104 ALA A CA 1
ATOM 852 C C . ALA A 1 104 ? 7.194 -1.077 -19.648 1.00 91.62 104 ALA A C 1
ATOM 854 O O . ALA A 1 104 ? 7.561 -0.867 -20.806 1.00 91.62 104 ALA A O 1
ATOM 855 N N . GLN A 1 105 ? 6.484 -0.184 -18.954 1.00 94.19 105 GLN A N 1
ATOM 856 C CA . GLN A 1 105 ? 6.112 1.135 -19.475 1.00 94.19 105 GLN A CA 1
ATOM 857 C C . GLN A 1 105 ? 7.340 2.008 -19.732 1.00 94.19 105 GLN A C 1
ATOM 859 O O . GLN A 1 105 ? 7.463 2.615 -20.797 1.00 94.19 105 GLN A O 1
ATOM 864 N N . GLU A 1 106 ? 8.271 2.048 -18.780 1.00 94.69 106 GLU A N 1
ATOM 865 C CA . GLU A 1 106 ? 9.518 2.788 -18.923 1.00 94.69 106 GLU A CA 1
ATOM 866 C C . GLU A 1 106 ? 10.338 2.263 -20.102 1.00 94.69 106 GLU A C 1
ATOM 868 O O . GLU A 1 106 ? 10.780 3.049 -20.941 1.00 94.69 106 GLU A O 1
ATOM 873 N N . ARG A 1 107 ? 10.477 0.937 -20.216 1.00 95.06 107 ARG A N 1
ATOM 874 C CA . ARG A 1 107 ? 11.143 0.291 -21.347 1.00 95.06 107 ARG A CA 1
ATOM 875 C C . ARG A 1 107 ? 10.516 0.709 -22.670 1.00 95.06 107 ARG A C 1
ATOM 877 O O . ARG A 1 107 ? 11.247 1.109 -23.569 1.00 95.06 107 ARG A O 1
ATOM 884 N N . ALA A 1 108 ? 9.191 0.629 -22.790 1.00 94.81 108 ALA A N 1
ATOM 885 C CA . ALA A 1 108 ? 8.485 1.001 -24.013 1.00 94.81 108 ALA A CA 1
ATOM 886 C C . ALA A 1 108 ? 8.726 2.474 -24.381 1.00 94.81 108 ALA A C 1
ATOM 888 O O . ALA A 1 108 ? 9.010 2.784 -25.538 1.00 94.81 108 ALA A O 1
ATOM 889 N N . ARG A 1 109 ? 8.691 3.373 -23.389 1.00 96.31 109 ARG A N 1
ATOM 890 C CA . ARG A 1 109 ? 8.986 4.800 -23.575 1.00 96.31 109 ARG A CA 1
ATOM 891 C C . ARG A 1 109 ? 10.417 5.030 -24.067 1.00 96.31 109 ARG A C 1
ATOM 893 O O . ARG A 1 109 ? 10.614 5.767 -25.029 1.00 96.31 109 ARG A O 1
ATOM 900 N N . LEU A 1 110 ? 11.405 4.413 -23.416 1.00 95.81 110 LEU A N 1
ATOM 901 C CA . LEU A 1 110 ? 12.818 4.568 -23.773 1.00 95.81 110 LEU A CA 1
ATOM 902 C C . LEU A 1 110 ? 13.116 3.967 -25.148 1.00 95.81 110 LEU A C 1
ATOM 904 O O . LEU A 1 110 ? 13.764 4.612 -25.965 1.00 95.81 110 LEU A O 1
ATOM 908 N N . ALA A 1 111 ? 12.595 2.772 -25.431 1.00 95.94 111 ALA A N 1
ATOM 909 C CA . ALA A 1 111 ? 12.722 2.128 -26.734 1.00 95.94 111 ALA A CA 1
ATOM 910 C C . ALA A 1 111 ? 12.183 3.028 -27.853 1.00 95.94 111 ALA A C 1
ATOM 912 O O . ALA A 1 111 ? 12.868 3.245 -28.847 1.00 95.94 111 ALA A O 1
ATOM 913 N N . HIS A 1 112 ? 10.999 3.615 -27.661 1.00 96.44 112 HIS A N 1
ATOM 914 C CA . HIS A 1 112 ? 10.422 4.555 -28.619 1.00 96.44 112 HIS A CA 1
ATOM 915 C C . HIS A 1 112 ? 11.299 5.803 -28.812 1.00 96.44 112 HIS A C 1
ATOM 917 O O . HIS A 1 112 ? 11.582 6.189 -29.943 1.00 96.44 112 HIS A O 1
ATOM 923 N N . ALA A 1 113 ? 11.782 6.414 -27.726 1.00 94.44 113 ALA A N 1
ATOM 924 C CA . ALA A 1 113 ? 12.659 7.584 -27.808 1.00 94.44 113 ALA A CA 1
ATOM 925 C C . ALA A 1 113 ? 13.969 7.279 -28.561 1.00 94.44 113 ALA A C 1
ATOM 927 O O . ALA A 1 113 ? 14.407 8.072 -29.392 1.00 94.44 113 ALA A O 1
ATOM 928 N N . ILE A 1 114 ? 14.563 6.109 -28.317 1.00 93.88 114 ILE A N 1
ATOM 929 C CA . ILE A 1 114 ? 15.780 5.651 -28.999 1.00 93.88 114 ILE A CA 1
ATOM 930 C C . ILE A 1 114 ? 15.509 5.388 -30.480 1.00 93.88 114 ILE A C 1
ATOM 932 O O . ILE A 1 114 ? 16.288 5.816 -31.324 1.00 93.88 114 ILE A O 1
ATOM 936 N N . MET A 1 115 ? 14.389 4.754 -30.831 1.00 95.19 115 MET A N 1
ATOM 937 C CA . MET A 1 115 ? 14.031 4.565 -32.241 1.00 95.19 115 MET A CA 1
ATOM 938 C C . MET A 1 115 ? 13.875 5.899 -32.983 1.00 95.19 115 MET A C 1
ATOM 940 O O . MET A 1 115 ? 14.331 6.004 -34.121 1.00 95.19 115 MET A O 1
ATOM 944 N N . ASN A 1 116 ? 13.313 6.920 -32.330 1.00 93.69 116 ASN A N 1
ATOM 945 C CA . ASN A 1 116 ? 13.175 8.263 -32.900 1.00 93.69 116 ASN A CA 1
ATOM 946 C C . ASN A 1 116 ? 14.519 8.990 -33.039 1.00 93.69 116 ASN A C 1
ATOM 948 O O . ASN A 1 116 ? 14.712 9.746 -33.986 1.00 93.69 116 ASN A O 1
ATOM 952 N N . LEU A 1 117 ? 15.468 8.753 -32.125 1.00 91.56 117 LEU A N 1
ATOM 953 C CA . LEU A 1 117 ? 16.839 9.256 -32.260 1.00 91.56 117 LEU A CA 1
ATOM 954 C C . LEU A 1 117 ? 17.505 8.711 -33.535 1.00 91.56 117 LEU A C 1
ATOM 956 O O . LEU A 1 117 ? 18.236 9.439 -34.204 1.00 91.56 117 LEU A O 1
ATOM 960 N N . GLY A 1 118 ? 17.250 7.441 -33.861 1.00 87.56 118 GLY A N 1
ATOM 961 C CA . GLY A 1 118 ? 17.788 6.776 -35.045 1.00 87.56 118 GLY A CA 1
ATOM 962 C C . GLY A 1 118 ? 17.070 7.120 -36.353 1.00 87.56 118 GLY A C 1
ATOM 963 O O . GLY A 1 118 ? 17.687 7.018 -37.403 1.00 87.56 118 GLY A O 1
ATOM 964 N N . GLU A 1 119 ? 15.812 7.564 -36.328 1.00 89.25 119 GLU A N 1
ATOM 965 C CA . GLU A 1 119 ? 14.969 7.771 -37.522 1.00 89.25 119 GLU A CA 1
ATOM 966 C C . GLU A 1 119 ? 15.594 8.586 -38.677 1.00 89.25 119 GLU A C 1
ATOM 968 O O . GLU A 1 119 ? 15.338 8.229 -39.829 1.00 89.25 119 GLU A O 1
ATOM 973 N N . PRO A 1 120 ? 16.437 9.614 -38.442 1.00 85.75 120 PRO A N 1
ATOM 974 C CA . PRO A 1 120 ? 17.018 10.390 -39.534 1.00 85.75 120 PRO A CA 1
ATOM 975 C C . PRO A 1 120 ? 17.885 9.588 -40.512 1.00 85.75 120 PRO A C 1
ATOM 977 O O . PRO A 1 120 ? 17.898 9.942 -41.681 1.00 85.75 120 PRO A O 1
ATOM 980 N N . ASP A 1 121 ? 18.596 8.546 -40.056 1.00 85.69 121 ASP A N 1
ATOM 981 C CA . ASP A 1 121 ? 19.525 7.758 -40.899 1.00 85.69 121 ASP A CA 1
ATOM 982 C C . ASP A 1 121 ? 19.955 6.394 -40.298 1.00 85.69 121 ASP A C 1
ATOM 984 O O . ASP A 1 121 ? 20.615 5.590 -40.955 1.00 85.69 121 ASP A O 1
ATOM 988 N N . TYR A 1 122 ? 19.616 6.116 -39.038 1.00 88.81 122 TYR A N 1
ATOM 989 C CA . TYR A 1 122 ? 20.018 4.941 -38.259 1.00 88.81 122 TYR A CA 1
ATOM 990 C C . TYR A 1 122 ? 21.528 4.678 -38.299 1.00 88.81 122 TYR A C 1
ATOM 992 O O . TYR A 1 122 ? 21.958 3.551 -38.536 1.00 88.81 122 TYR A O 1
ATOM 1000 N N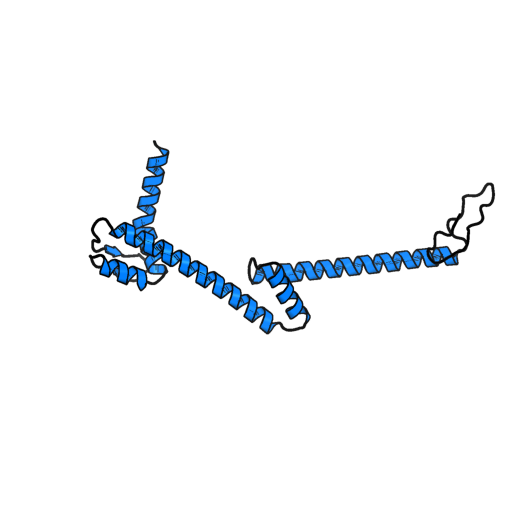 . HIS A 1 123 ? 22.349 5.705 -38.066 1.00 89.19 123 HIS A N 1
ATOM 1001 C CA . HIS A 1 123 ? 23.808 5.557 -38.005 1.00 89.19 123 HIS A CA 1
ATOM 1002 C C . HIS A 1 123 ? 24.250 4.663 -36.843 1.00 89.19 123 HIS A C 1
ATOM 1004 O O . HIS A 1 123 ? 23.538 4.500 -35.853 1.00 89.19 123 HIS A O 1
ATOM 1010 N N . SER A 1 124 ? 25.444 4.081 -36.947 1.00 90.75 124 SER A N 1
ATOM 1011 C CA . SER A 1 124 ? 26.020 3.335 -35.829 1.00 90.75 124 SER A CA 1
ATOM 1012 C C . SER A 1 124 ? 26.401 4.276 -34.688 1.00 90.75 124 SER A C 1
ATOM 1014 O O . SER A 1 124 ? 27.055 5.292 -34.935 1.00 90.75 124 SER A O 1
ATOM 1016 N N . ILE A 1 125 ? 26.078 3.904 -33.451 1.00 90.62 125 ILE A N 1
ATOM 1017 C CA . ILE A 1 125 ? 26.520 4.631 -32.258 1.00 90.62 125 ILE A CA 1
ATOM 1018 C C . ILE A 1 125 ? 27.335 3.718 -31.348 1.00 90.62 125 ILE A C 1
ATOM 1020 O O . ILE A 1 125 ? 26.995 2.552 -31.146 1.00 90.62 125 ILE A O 1
ATOM 1024 N N . ILE A 1 126 ? 28.417 4.268 -30.806 1.00 88.56 126 ILE A N 1
ATOM 1025 C CA . ILE A 1 126 ? 29.241 3.629 -29.782 1.00 88.56 126 ILE A CA 1
ATOM 1026 C C . ILE A 1 126 ? 28.885 4.301 -28.466 1.00 88.56 126 ILE A C 1
ATOM 1028 O O . ILE A 1 126 ? 29.031 5.517 -28.342 1.00 88.56 126 ILE A O 1
ATOM 1032 N N . VAL A 1 127 ? 28.399 3.514 -27.513 1.00 86.62 127 VAL A N 1
ATOM 1033 C CA . VAL A 1 127 ? 27.984 3.986 -26.196 1.00 86.62 127 VAL A CA 1
ATOM 1034 C C . VAL A 1 127 ? 29.041 3.549 -25.194 1.00 86.62 127 VAL A C 1
ATOM 1036 O O . VAL A 1 127 ? 29.155 2.367 -24.867 1.00 86.62 127 VAL A O 1
ATOM 1039 N N . ALA A 1 128 ? 29.827 4.518 -24.731 1.00 80.75 128 ALA A N 1
ATOM 1040 C CA . ALA A 1 128 ? 30.826 4.332 -23.691 1.00 80.75 128 ALA A CA 1
ATOM 1041 C C . ALA A 1 128 ? 30.377 5.089 -22.438 1.00 80.75 128 ALA A C 1
ATOM 1043 O O . ALA A 1 128 ? 30.336 6.320 -22.431 1.00 80.75 128 ALA A O 1
ATOM 1044 N N . ASP A 1 129 ? 30.027 4.346 -21.392 1.00 70.69 129 ASP A N 1
ATOM 1045 C CA . ASP A 1 129 ? 29.725 4.899 -20.075 1.00 70.69 129 ASP A CA 1
ATOM 1046 C C . ASP A 1 129 ? 30.916 4.639 -19.143 1.00 70.69 129 ASP A C 1
ATOM 1048 O O . ASP A 1 129 ? 31.518 3.567 -19.173 1.00 70.69 129 ASP A O 1
ATOM 1052 N N . ALA A 1 130 ? 31.256 5.609 -18.296 1.00 60.62 130 ALA A N 1
ATOM 1053 C CA . ALA A 1 130 ? 32.409 5.566 -17.400 1.00 60.62 130 ALA A CA 1
ATOM 1054 C C . ALA A 1 130 ? 32.332 4.452 -16.328 1.00 60.62 130 ALA A C 1
ATOM 1056 O O . ALA A 1 130 ? 33.306 4.247 -15.602 1.00 60.62 130 ALA A O 1
ATOM 1057 N N . GLY A 1 131 ? 31.206 3.732 -16.227 1.00 64.56 131 GLY A N 1
ATOM 1058 C CA . GLY A 1 131 ? 30.996 2.623 -15.288 1.00 64.56 131 GLY A CA 1
ATOM 1059 C C . GLY A 1 131 ? 30.360 1.345 -15.858 1.00 64.56 131 GLY A C 1
ATOM 1060 O O . GLY A 1 131 ? 30.232 0.377 -15.110 1.00 64.56 131 GLY A O 1
ATOM 1061 N N . HIS A 1 132 ? 29.987 1.297 -17.144 1.00 60.41 132 HIS A N 1
ATOM 1062 C CA . HIS A 1 132 ? 29.333 0.131 -17.762 1.00 60.41 132 HIS A CA 1
ATOM 1063 C C . HIS A 1 132 ? 30.123 -0.411 -18.963 1.00 60.41 132 HIS A C 1
ATOM 1065 O O . HIS A 1 132 ? 30.996 0.255 -19.514 1.00 60.41 132 HIS A O 1
ATOM 1071 N N . S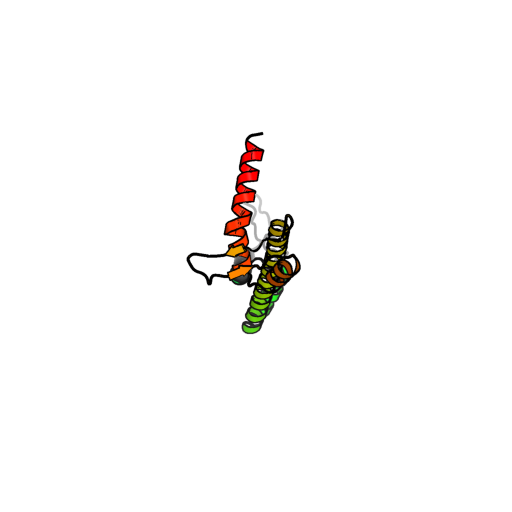ER A 1 133 ? 29.832 -1.653 -19.363 1.00 69.12 133 SER A N 1
ATOM 1072 C CA . SER A 1 133 ? 30.419 -2.276 -20.553 1.00 69.12 133 SER A CA 1
ATOM 1073 C C . SER A 1 133 ? 30.099 -1.461 -21.806 1.00 69.12 133 SER A C 1
ATOM 1075 O O . SER A 1 133 ? 28.928 -1.213 -22.085 1.00 69.12 133 SER A O 1
ATOM 1077 N N . GLU A 1 134 ? 31.131 -1.087 -22.562 1.00 85.31 134 GLU A N 1
ATOM 1078 C CA . GLU A 1 134 ? 30.994 -0.441 -23.869 1.00 85.31 134 GLU A CA 1
ATOM 1079 C C . GLU A 1 134 ? 30.161 -1.322 -24.810 1.00 85.31 134 GLU A C 1
ATOM 1081 O O . GLU A 1 134 ? 30.394 -2.530 -24.923 1.00 85.31 134 GLU A O 1
ATOM 1086 N N . PHE A 1 135 ? 29.179 -0.723 -25.484 1.00 87.62 135 PHE A N 1
ATOM 1087 C CA . PHE A 1 135 ? 28.367 -1.424 -26.472 1.00 87.62 135 PHE A CA 1
ATOM 1088 C C . PHE A 1 135 ? 28.110 -0.565 -27.707 1.00 87.62 135 PHE A C 1
ATOM 1090 O O . PHE A 1 135 ? 28.152 0.665 -27.676 1.00 87.62 135 PHE A O 1
ATOM 1097 N N . VAL A 1 136 ? 27.840 -1.241 -28.823 1.00 90.44 136 VAL A N 1
ATOM 1098 C CA . VAL A 1 136 ? 27.646 -0.610 -30.129 1.00 90.44 136 VAL A CA 1
ATOM 1099 C C . VAL A 1 136 ? 26.266 -0.966 -30.656 1.00 90.44 136 VAL A C 1
ATOM 1101 O O . VAL A 1 136 ? 25.901 -2.142 -30.708 1.00 90.44 136 VAL A O 1
ATOM 1104 N N . ILE A 1 137 ? 25.513 0.045 -31.086 1.00 91.00 137 ILE A N 1
ATOM 1105 C CA . ILE A 1 137 ? 24.337 -0.157 -31.933 1.00 91.00 137 ILE A CA 1
ATOM 1106 C C . ILE A 1 137 ? 24.814 -0.020 -33.370 1.00 91.00 137 ILE A C 1
ATOM 1108 O O . ILE A 1 137 ? 25.313 1.032 -33.770 1.00 91.00 137 ILE A O 1
ATOM 1112 N N . LEU A 1 138 ? 24.710 -1.103 -34.136 1.00 92.00 138 LEU A N 1
ATOM 1113 C CA . LEU A 1 138 ? 25.070 -1.088 -35.549 1.00 92.00 138 LEU A CA 1
ATOM 1114 C C . LEU A 1 138 ? 24.079 -0.237 -36.347 1.00 92.00 138 LEU A C 1
ATOM 1116 O O . LEU A 1 138 ? 22.934 -0.039 -35.940 1.00 92.00 138 LEU A O 1
ATOM 1120 N N . GLY A 1 139 ? 24.534 0.262 -37.494 1.00 92.19 139 GLY A N 1
ATOM 1121 C CA . GLY A 1 139 ? 23.676 1.041 -38.373 1.00 92.19 139 GLY A CA 1
ATOM 1122 C C . GLY A 1 139 ? 22.549 0.208 -38.993 1.00 92.19 139 GLY A C 1
ATOM 1123 O O . GLY A 1 139 ? 22.702 -0.994 -39.220 1.00 92.19 139 GLY A O 1
ATOM 1124 N N . GLY A 1 140 ? 21.432 0.868 -39.296 1.00 93.69 140 GLY A N 1
ATOM 1125 C CA . GLY A 1 140 ? 20.249 0.279 -39.921 1.00 93.69 140 GLY A CA 1
ATOM 1126 C C . GLY A 1 140 ? 19.100 0.006 -38.947 1.00 93.69 140 GLY A C 1
ATOM 1127 O O . GLY A 1 140 ? 19.297 -0.401 -37.802 1.00 93.69 140 GLY A O 1
ATOM 1128 N N . ARG A 1 141 ? 17.867 0.204 -39.426 1.00 94.12 141 ARG A N 1
ATOM 1129 C CA . ARG A 1 141 ? 16.636 0.104 -38.624 1.00 94.12 141 ARG A CA 1
ATOM 1130 C C . ARG A 1 141 ? 16.509 -1.221 -37.864 1.00 94.12 141 ARG A C 1
ATOM 1132 O O . ARG A 1 141 ? 16.149 -1.206 -36.691 1.00 94.12 141 ARG A O 1
ATOM 1139 N N . ASP A 1 142 ? 16.839 -2.341 -38.502 1.00 95.56 142 ASP A N 1
ATOM 1140 C CA . ASP A 1 142 ? 16.717 -3.675 -37.897 1.00 95.56 142 ASP A CA 1
ATOM 1141 C C . ASP A 1 142 ? 17.678 -3.867 -36.715 1.00 95.56 142 ASP A C 1
ATOM 1143 O O . ASP A 1 142 ? 17.330 -4.512 -35.726 1.00 95.56 142 ASP A O 1
ATOM 1147 N N . ALA A 1 143 ? 18.875 -3.274 -36.779 1.00 94.00 143 ALA A N 1
ATOM 1148 C CA . ALA A 1 143 ? 19.841 -3.319 -35.685 1.00 94.00 143 ALA A CA 1
ATOM 1149 C C . ALA A 1 143 ? 19.363 -2.490 -34.484 1.00 94.00 143 ALA A C 1
ATOM 1151 O O . ALA A 1 143 ? 19.454 -2.946 -33.344 1.00 94.00 143 ALA A O 1
ATOM 1152 N N . TRP A 1 144 ? 18.786 -1.314 -34.737 1.00 95.19 144 TRP A N 1
ATOM 1153 C CA . TRP A 1 144 ? 18.190 -0.460 -33.706 1.00 95.19 144 TRP A CA 1
ATOM 1154 C C . TRP A 1 144 ? 16.954 -1.101 -33.063 1.00 95.19 144 TRP A C 1
ATOM 1156 O O . TRP A 1 144 ? 16.817 -1.101 -31.836 1.00 95.19 144 TRP A O 1
ATOM 1166 N N . GLN A 1 145 ? 16.081 -1.715 -33.863 1.00 95.38 145 GLN A N 1
ATOM 1167 C CA . GLN A 1 145 ? 14.930 -2.459 -33.354 1.00 95.38 145 GLN A CA 1
ATOM 1168 C C . GLN A 1 145 ? 15.382 -3.675 -32.533 1.00 95.38 145 GLN A C 1
ATOM 1170 O O . GLN A 1 145 ? 14.971 -3.841 -31.387 1.00 95.38 145 GLN A O 1
ATOM 1175 N N . GLY A 1 146 ? 16.291 -4.489 -33.073 1.00 94.56 146 GLY A N 1
ATOM 1176 C CA . GLY A 1 146 ? 16.822 -5.654 -32.369 1.00 94.56 146 GLY A CA 1
ATOM 1177 C C . GLY A 1 146 ? 17.518 -5.285 -31.056 1.00 94.56 146 GLY A C 1
ATOM 1178 O O . GLY A 1 146 ? 17.402 -6.018 -30.071 1.00 94.56 146 GLY A O 1
ATOM 1179 N N . PHE A 1 147 ? 18.197 -4.135 -31.017 1.00 94.88 147 PHE A N 1
ATOM 1180 C CA . PHE A 1 147 ? 18.761 -3.587 -29.791 1.00 94.88 147 PHE A CA 1
ATOM 1181 C C . PHE A 1 147 ? 17.662 -3.184 -28.799 1.00 94.88 147 PHE A C 1
ATOM 1183 O O . PHE A 1 147 ? 17.663 -3.672 -27.672 1.00 94.88 147 PHE A O 1
ATOM 1190 N N . THR A 1 148 ? 16.698 -2.349 -29.196 1.00 94.81 148 THR A N 1
ATOM 1191 C CA . THR A 1 148 ? 15.646 -1.852 -28.284 1.00 94.81 148 THR A CA 1
ATOM 1192 C C . THR A 1 148 ? 14.745 -2.965 -27.733 1.00 94.81 148 THR A C 1
ATOM 1194 O O . THR A 1 148 ? 14.283 -2.881 -26.594 1.00 94.81 148 THR A O 1
ATOM 1197 N N . GLU A 1 149 ? 14.566 -4.055 -28.480 1.00 94.25 149 GLU A N 1
ATOM 1198 C CA . GLU A 1 149 ? 13.840 -5.246 -28.031 1.00 94.25 149 GLU A CA 1
ATOM 1199 C C . GLU A 1 149 ? 14.613 -6.084 -27.003 1.00 94.25 149 GLU A C 1
ATOM 1201 O O . GLU A 1 149 ? 13.994 -6.638 -26.091 1.00 94.25 149 GLU A O 1
ATOM 1206 N N . LYS A 1 150 ? 15.949 -6.168 -27.100 1.00 94.12 150 LYS A N 1
ATOM 1207 C CA . LYS A 1 150 ? 16.774 -7.115 -26.316 1.00 94.12 150 LYS A CA 1
ATOM 1208 C C . LYS A 1 150 ? 17.659 -6.477 -25.249 1.00 94.12 150 LYS A C 1
ATOM 1210 O O . LYS A 1 150 ? 18.083 -7.170 -24.329 1.00 94.12 150 LYS A O 1
ATOM 1215 N N . ALA A 1 151 ? 17.943 -5.183 -25.350 1.00 92.75 151 ALA A N 1
ATOM 1216 C CA . ALA A 1 151 ? 18.800 -4.469 -24.411 1.00 92.75 151 ALA A CA 1
ATOM 1217 C C . ALA A 1 151 ? 18.226 -4.511 -22.987 1.00 92.75 151 ALA A C 1
ATOM 1219 O O . ALA A 1 151 ? 17.008 -4.575 -22.810 1.00 92.75 151 ALA A O 1
ATOM 1220 N N . SER A 1 152 ? 19.075 -4.454 -21.961 1.00 92.44 152 SER A N 1
ATOM 1221 C CA . SER A 1 152 ? 18.612 -4.275 -20.580 1.00 92.44 152 SER A CA 1
ATOM 1222 C C . SER A 1 152 ? 17.965 -2.894 -20.409 1.00 92.44 152 SER A C 1
ATOM 1224 O O . SER A 1 152 ? 18.182 -1.989 -21.216 1.00 92.44 152 SER A O 1
ATOM 1226 N N . LEU A 1 153 ? 17.154 -2.711 -19.360 1.00 92.25 153 LEU A N 1
ATOM 1227 C CA . LEU A 1 153 ? 16.587 -1.392 -19.057 1.00 92.25 153 LEU A CA 1
ATOM 1228 C C . LEU A 1 153 ? 17.690 -0.352 -18.794 1.00 92.25 153 LEU A C 1
ATOM 1230 O O . LEU A 1 153 ? 17.554 0.793 -19.210 1.00 92.25 153 LEU A O 1
ATOM 1234 N N . GLU A 1 154 ? 18.791 -0.769 -18.167 1.00 91.19 154 GLU A N 1
ATOM 1235 C CA . GLU A 1 154 ? 19.956 0.081 -17.907 1.00 91.19 154 GLU A CA 1
ATOM 1236 C C . GLU A 1 154 ? 20.590 0.585 -19.204 1.00 91.19 154 GLU A C 1
ATOM 1238 O O . GLU A 1 154 ? 20.749 1.789 -19.359 1.00 91.19 154 GLU A O 1
ATOM 1243 N N . HIS A 1 155 ? 20.829 -0.286 -20.191 1.00 92.31 155 HIS A N 1
ATOM 1244 C CA . HIS A 1 155 ? 21.373 0.145 -21.485 1.00 92.31 155 HIS A CA 1
ATOM 1245 C C . HIS A 1 155 ? 20.474 1.174 -22.189 1.00 92.31 155 HIS A C 1
ATOM 1247 O O . HIS A 1 155 ? 20.973 2.121 -22.798 1.00 92.31 155 HIS A O 1
ATOM 1253 N N . LEU A 1 156 ? 19.148 1.010 -22.101 1.00 93.81 156 LEU A N 1
ATOM 1254 C CA . LEU A 1 156 ? 18.202 1.978 -22.664 1.00 93.81 156 LEU A CA 1
ATOM 1255 C C . LEU A 1 156 ? 18.263 3.328 -21.928 1.00 93.81 156 LEU A C 1
ATOM 1257 O O . LEU A 1 156 ? 18.207 4.373 -22.575 1.00 93.81 156 LEU A O 1
ATOM 1261 N N . ARG A 1 157 ? 18.402 3.319 -20.594 1.00 93.75 157 ARG A N 1
ATOM 1262 C CA . ARG A 1 157 ? 18.574 4.541 -19.791 1.00 93.75 157 ARG A CA 1
ATOM 1263 C C . ARG A 1 157 ? 19.872 5.260 -20.143 1.00 93.75 157 ARG A C 1
ATOM 1265 O O . ARG A 1 157 ? 19.817 6.446 -20.446 1.00 93.75 157 ARG A O 1
ATOM 1272 N N . THR A 1 158 ? 20.992 4.539 -20.223 1.00 92.50 158 THR A N 1
ATOM 1273 C CA . THR A 1 158 ? 22.300 5.102 -20.590 1.00 92.50 158 THR A CA 1
ATOM 1274 C C . THR A 1 158 ? 22.245 5.837 -21.931 1.00 92.50 158 THR A C 1
ATOM 1276 O O . THR A 1 158 ? 22.724 6.963 -22.040 1.00 92.50 158 THR A O 1
ATOM 1279 N N . ILE A 1 159 ? 21.610 5.260 -22.960 1.00 92.12 159 ILE A N 1
ATOM 1280 C CA . ILE A 1 159 ? 21.466 5.953 -24.254 1.00 92.12 159 ILE A CA 1
ATOM 1281 C C . ILE A 1 159 ? 20.603 7.202 -24.119 1.00 92.12 159 ILE A C 1
ATOM 1283 O O . ILE A 1 159 ? 20.943 8.253 -24.667 1.00 92.12 159 ILE A O 1
ATOM 1287 N N . TYR A 1 160 ? 19.471 7.090 -23.423 1.00 93.00 160 TYR A N 1
ATOM 1288 C CA . TYR A 1 160 ? 18.569 8.218 -23.248 1.00 93.00 160 TYR A CA 1
ATOM 1289 C C . TYR A 1 160 ? 19.274 9.386 -22.548 1.00 93.00 160 TYR A C 1
ATOM 1291 O O . TYR A 1 160 ? 19.211 10.510 -23.040 1.00 93.00 160 TYR A O 1
ATOM 1299 N N . GLU A 1 161 ? 20.013 9.120 -21.473 1.00 92.38 161 GLU A N 1
ATOM 1300 C CA . GLU A 1 161 ? 20.761 10.125 -20.709 1.00 92.38 161 GLU A CA 1
ATOM 1301 C C . GLU A 1 161 ? 21.899 10.763 -21.517 1.00 92.38 161 GLU A C 1
ATOM 1303 O O . GLU A 1 161 ? 22.075 11.982 -21.485 1.00 92.38 161 GLU A O 1
ATOM 1308 N N . LEU A 1 162 ? 22.661 9.967 -22.275 1.00 90.88 162 LEU A N 1
ATOM 1309 C CA . LEU A 1 162 ? 23.820 10.470 -23.017 1.00 90.88 162 LEU A CA 1
ATOM 1310 C C . LEU A 1 162 ? 23.442 11.218 -24.300 1.00 90.88 162 LEU A C 1
ATOM 1312 O O . LEU A 1 162 ? 24.114 12.185 -24.661 1.00 90.88 162 LEU A O 1
ATOM 1316 N N . TYR A 1 163 ? 22.383 10.791 -24.994 1.00 89.69 163 TYR A N 1
ATOM 1317 C CA . TYR A 1 163 ? 22.086 11.278 -26.346 1.00 89.69 163 TYR A CA 1
ATOM 1318 C C . TYR A 1 163 ? 20.759 12.026 -26.462 1.00 89.69 163 TYR A C 1
ATOM 1320 O O . TYR A 1 163 ? 20.693 13.016 -27.186 1.00 89.69 163 TYR A O 1
ATOM 1328 N N . ILE A 1 164 ? 19.704 11.597 -25.767 1.00 89.19 164 ILE A N 1
ATOM 1329 C CA . ILE A 1 164 ? 18.346 12.129 -25.977 1.00 89.19 164 ILE A CA 1
ATOM 1330 C C . ILE A 1 164 ? 18.061 13.289 -25.023 1.00 89.19 164 ILE A C 1
ATOM 1332 O O . ILE A 1 164 ? 17.655 14.370 -25.453 1.00 89.19 164 ILE A O 1
ATOM 1336 N N . GLU A 1 165 ? 18.341 13.109 -23.735 1.00 90.31 165 GLU A N 1
ATOM 1337 C CA . GLU A 1 165 ? 18.073 14.109 -22.706 1.00 90.31 165 GLU A CA 1
ATOM 1338 C C . GLU A 1 165 ? 18.766 15.464 -22.981 1.00 90.31 165 GLU A C 1
ATOM 1340 O O . GLU A 1 165 ? 18.122 16.513 -22.842 1.00 90.31 165 GLU A O 1
ATOM 1345 N N . PRO A 1 166 ? 20.036 15.519 -23.439 1.00 92.50 166 PRO A N 1
ATOM 1346 C CA . PRO A 1 166 ? 20.677 16.786 -23.784 1.00 92.50 166 PRO A CA 1
ATOM 1347 C C . PRO A 1 166 ? 19.975 17.513 -24.938 1.00 92.50 166 PRO A C 1
ATOM 1349 O O . PRO A 1 166 ? 19.890 18.746 -24.924 1.00 92.50 166 PRO A O 1
ATOM 1352 N N . ILE A 1 167 ? 19.447 16.773 -25.920 1.00 89.75 167 ILE A N 1
ATOM 1353 C CA . ILE A 1 167 ? 18.701 17.333 -27.055 1.00 89.75 167 ILE A CA 1
ATOM 1354 C C . ILE A 1 167 ? 17.401 17.966 -26.551 1.00 89.75 167 ILE A C 1
ATOM 1356 O O . ILE A 1 167 ? 17.154 19.143 -26.826 1.00 89.75 167 ILE A O 1
ATOM 1360 N N . GLU A 1 168 ? 16.618 17.237 -25.754 1.00 88.88 168 GLU A N 1
ATOM 1361 C CA . GLU A 1 168 ? 15.354 17.722 -25.183 1.00 88.88 168 GLU A CA 1
ATOM 1362 C C . GLU A 1 168 ? 15.567 18.963 -24.301 1.00 88.88 168 GLU A C 1
ATOM 1364 O O . GLU A 1 168 ? 14.883 19.981 -24.460 1.00 88.88 168 GLU A O 1
ATOM 1369 N N . ARG A 1 169 ? 16.581 18.944 -23.421 1.00 89.94 169 ARG A N 1
ATOM 1370 C CA . ARG A 1 169 ? 16.940 20.104 -22.583 1.00 89.94 169 ARG A CA 1
ATOM 1371 C C . ARG A 1 169 ? 17.293 21.330 -23.429 1.00 89.94 169 ARG A C 1
ATOM 1373 O O . ARG A 1 169 ? 16.914 22.450 -23.077 1.00 89.94 169 ARG A O 1
ATOM 1380 N N . ASN A 1 170 ? 18.021 21.150 -24.531 1.00 89.69 170 ASN A N 1
ATOM 1381 C CA . ASN A 1 170 ? 18.403 22.248 -25.419 1.00 89.69 170 ASN A CA 1
ATOM 1382 C C . ASN A 1 170 ? 17.207 22.809 -26.201 1.00 89.69 170 ASN A C 1
ATOM 1384 O O . ASN A 1 170 ? 17.100 24.028 -26.351 1.00 89.69 170 ASN A O 1
ATOM 1388 N N . GLN A 1 171 ? 16.283 21.957 -26.647 1.00 87.94 171 GLN A N 1
ATOM 1389 C CA . GLN A 1 171 ? 15.040 22.388 -27.293 1.00 87.94 171 GLN A CA 1
ATOM 1390 C C . GLN A 1 171 ? 14.151 23.192 -26.333 1.00 87.94 171 GLN A C 1
ATOM 1392 O O . GLN A 1 171 ? 13.692 24.278 -26.686 1.00 87.94 171 GLN A O 1
ATOM 1397 N N . LEU A 1 172 ? 13.995 22.729 -25.088 1.00 87.06 172 LEU A N 1
ATOM 1398 C CA . LEU A 1 172 ? 13.241 23.440 -24.049 1.00 87.06 172 LEU A CA 1
ATOM 1399 C C . LEU A 1 172 ? 13.834 24.817 -23.724 1.00 87.06 172 LEU A C 1
ATOM 1401 O O . LEU A 1 172 ? 13.091 25.775 -23.515 1.00 87.06 172 LEU A O 1
ATOM 1405 N N . LYS A 1 173 ? 15.167 24.943 -23.686 1.00 90.19 173 LYS A N 1
ATOM 1406 C CA . LYS A 1 173 ? 15.833 26.244 -23.492 1.00 90.19 173 LYS A CA 1
ATOM 1407 C C . LYS A 1 173 ? 15.534 27.211 -24.635 1.00 90.19 173 LYS A C 1
ATOM 1409 O O . LYS A 1 173 ? 15.257 28.375 -24.366 1.00 90.19 173 LYS A O 1
ATOM 1414 N N . ARG A 1 174 ? 15.555 26.732 -25.884 1.00 87.94 174 ARG A N 1
ATOM 1415 C CA . ARG A 1 174 ? 15.245 27.547 -27.071 1.00 87.94 174 ARG A CA 1
ATOM 1416 C C . ARG A 1 174 ? 13.786 28.008 -27.081 1.00 87.94 174 ARG A C 1
ATOM 1418 O O . ARG A 1 174 ? 13.541 29.182 -27.315 1.00 87.94 174 ARG A O 1
ATOM 1425 N N . ALA A 1 175 ? 12.846 27.128 -26.739 1.00 85.00 175 ALA A N 1
ATOM 1426 C CA . ALA A 1 175 ? 11.416 27.451 -26.692 1.00 85.00 175 ALA A CA 1
ATOM 1427 C C . ALA A 1 175 ? 11.035 28.481 -25.609 1.00 85.00 175 ALA A C 1
ATOM 1429 O O . ALA A 1 175 ? 10.003 29.128 -25.716 1.00 85.00 175 ALA A O 1
ATOM 1430 N N . LYS A 1 176 ? 11.848 28.641 -24.556 1.00 84.50 176 LYS A N 1
ATOM 1431 C CA . LYS A 1 176 ? 11.640 29.669 -23.516 1.00 84.50 176 LYS A CA 1
ATOM 1432 C C . LYS A 1 176 ? 12.220 31.041 -23.879 1.00 84.50 176 LYS A C 1
ATOM 1434 O O . LYS A 1 176 ? 11.998 31.995 -23.140 1.00 84.50 176 LYS A O 1
ATOM 1439 N N . GLN A 1 177 ? 13.021 31.120 -24.940 1.00 81.06 177 GLN A N 1
ATOM 1440 C CA . GLN A 1 177 ? 13.670 32.352 -25.404 1.00 81.06 177 GLN A CA 1
ATOM 1441 C C . GLN A 1 177 ? 12.940 33.000 -26.592 1.00 81.06 177 GLN A C 1
ATOM 1443 O O . GLN A 1 177 ? 13.275 34.127 -26.953 1.00 81.06 177 GLN A O 1
ATOM 1448 N N . SER A 1 178 ? 11.977 32.291 -27.186 1.00 67.88 178 SER A N 1
ATOM 1449 C CA . SER A 1 178 ? 11.039 32.761 -28.214 1.00 67.88 178 SER A CA 1
ATOM 1450 C C . SER A 1 178 ? 9.730 33.226 -27.594 1.00 67.88 178 SER A C 1
ATOM 1452 O O . SER A 1 178 ? 9.212 34.267 -28.043 1.00 67.88 178 SER A O 1
#

Radius of gyration: 35.44 Å; chains: 1; bounding box: 75×48×89 Å

Secondary structure (DSSP, 8-state):
-B-SSTT--PBPP--TTSPPPSSSSHHHHHHHHHHHHHHHHHHHHHHHHHHHHHHHHHHHHHHH-S--HHHHHHHHHHHHTT-HHHHHHHHHHHHHHHHHHHHHHHHHHHHHHHHHHHTTT---EEE--TTS--EEEPSSHHHHHHHHHHS-HHHHHHHIIIIIHHHHHHH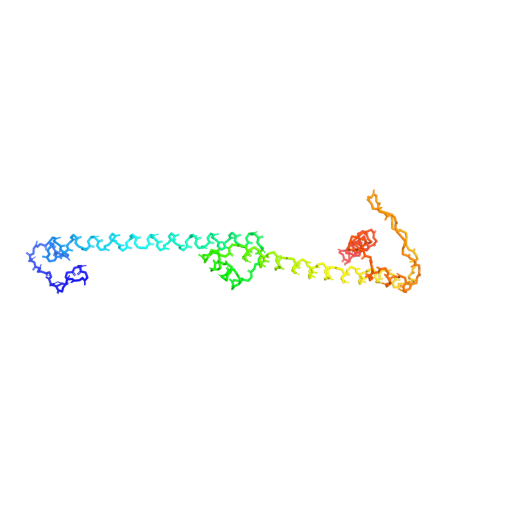HHHHTT-

pLDDT: mean 91.84, std 6.31, range [60.41, 97.75]

Organism: NCBI:txid2607529

Sequence (178 aa):
MKCQYSLCPNEVEIQSGHRPRKYCSDSCKQNAYRARLDEAARQAEELARQERERQAKAFLRQEYGDLLPDTIELLYQLRQSGHYNLVQSIGWAIVAERERVTHAQERARLAHAIMNLGEPDYHSIIVADAGHSEFVILGGRDAWQGFTEKASLEHLRTIYELYIEPIERNQLKRAKQS

Foldseek 3Di:
DAAPQPPDRDDFDDDPPDDGDNHNDVVSVVVSVVVVVVVVVVVVVVVVVVVVLVVQLVVLCVVLNDDDPVLSVVLSVCVVVVNVVVSVVVSVVVSVVVVVVVLVVLLVVLLVLQLVLCVVFQDKDWQDDPPDDIDIQHRDNVSSNVCSVPPDSVVSVSCCVPPVVVVVVVVVVVVVVD